Protein AF-A0A2N6FRQ2-F1 (afdb_monomer)

Secondary structure (DSSP, 8-state):
--HHHHHHHHHHHHHHHHHHHHHHHHHHHHHHHHHHHHHHHHH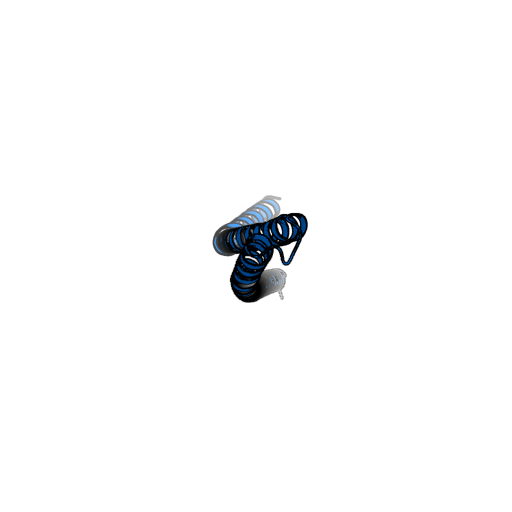HHHHHHHHHHHHHHHHHHHTTSS-HHHHHHHHHHHHHHHHHHHHHHHHHHHHHHHHHHIIIIIHHHHHHHHHHHHHHHTT-

pLDDT: mean 84.99, std 15.54, range [40.12, 98.81]

Radius of gyration: 27.26 Å; Cα contacts (8 Å, |Δi|>4): 47; chains: 1; bounding box: 63×16×82 Å

Mean predicted aligned error: 9.52 Å

Structure (mmCIF, N/CA/C/O backbone):
data_AF-A0A2N6FRQ2-F1
#
_entry.id   AF-A0A2N6FRQ2-F1
#
loop_
_atom_site.group_PDB
_atom_site.id
_atom_site.type_symbol
_atom_site.label_atom_id
_atom_site.label_alt_id
_atom_site.label_comp_id
_atom_site.label_asym_id
_atom_site.label_entity_id
_atom_site.label_seq_id
_atom_site.p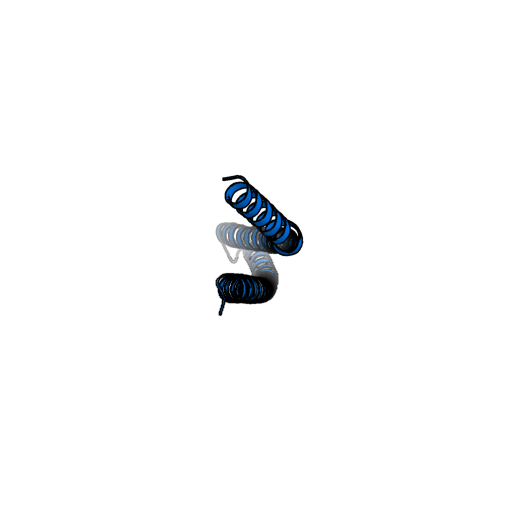dbx_PDB_ins_code
_atom_site.Cartn_x
_atom_site.Cartn_y
_atom_site.Cartn_z
_atom_site.occupancy
_atom_site.B_iso_or_equiv
_atom_site.auth_seq_id
_atom_site.auth_comp_id
_atom_site.auth_asym_id
_atom_site.auth_atom_id
_atom_site.pdbx_PDB_model_num
ATOM 1 N N . VAL A 1 1 ? 28.307 -6.991 -52.098 1.00 52.62 1 VAL A N 1
ATOM 2 C CA . VAL A 1 1 ? 27.007 -6.681 -51.472 1.00 52.62 1 VAL A CA 1
ATOM 3 C C . VAL A 1 1 ? 26.947 -7.376 -50.122 1.00 52.62 1 VAL A C 1
ATOM 5 O O . VAL A 1 1 ? 26.792 -8.585 -50.088 1.00 52.62 1 VAL A O 1
ATOM 8 N N . ASN A 1 2 ? 27.197 -6.742 -48.985 1.00 55.19 2 ASN A N 1
ATOM 9 C CA . ASN A 1 2 ? 28.284 -5.840 -48.596 1.00 55.19 2 ASN A CA 1
ATOM 10 C C . ASN A 1 2 ? 28.371 -5.992 -47.071 1.00 55.19 2 ASN A C 1
ATOM 12 O O . ASN A 1 2 ? 27.379 -5.776 -46.387 1.00 55.19 2 ASN A O 1
ATOM 16 N N . ARG A 1 3 ? 29.533 -6.348 -46.510 1.00 62.66 3 ARG A N 1
ATOM 17 C CA . ARG A 1 3 ? 29.717 -6.480 -45.046 1.00 62.66 3 ARG A CA 1
ATOM 18 C C . ARG A 1 3 ? 29.258 -5.226 -44.286 1.00 62.66 3 ARG A C 1
ATOM 20 O O . ARG A 1 3 ? 28.823 -5.321 -43.150 1.00 62.66 3 ARG A O 1
ATOM 27 N N . GLN A 1 4 ? 29.331 -4.066 -44.940 1.00 70.69 4 GLN A N 1
ATOM 28 C CA . GLN A 1 4 ? 28.844 -2.798 -44.407 1.00 70.69 4 GLN A CA 1
ATOM 29 C C . GLN A 1 4 ? 27.315 -2.674 -44.379 1.00 70.69 4 GLN A C 1
ATOM 31 O O . GLN A 1 4 ? 26.803 -2.096 -43.432 1.00 70.69 4 GLN A O 1
ATOM 36 N N . GLU A 1 5 ? 26.585 -3.244 -45.343 1.00 72.38 5 GLU A N 1
ATOM 37 C CA . GLU A 1 5 ? 25.112 -3.289 -45.303 1.00 72.38 5 GLU A CA 1
ATOM 38 C C . GLU A 1 5 ? 24.638 -4.154 -44.129 1.00 72.38 5 GLU A C 1
ATOM 40 O O . GLU A 1 5 ? 23.811 -3.711 -43.342 1.00 72.38 5 GLU A O 1
ATOM 45 N N . ALA A 1 6 ? 25.262 -5.321 -43.921 1.00 75.75 6 ALA A N 1
ATOM 46 C CA . ALA A 1 6 ? 24.943 -6.196 -42.790 1.00 75.75 6 ALA A CA 1
ATOM 47 C C . ALA A 1 6 ? 25.189 -5.532 -41.417 1.00 75.75 6 ALA A C 1
ATOM 49 O O . ALA A 1 6 ? 24.404 -5.720 -40.493 1.00 75.75 6 ALA A O 1
ATOM 50 N N . LEU A 1 7 ? 26.252 -4.729 -41.281 1.00 75.75 7 LEU A N 1
ATOM 51 C CA . LEU A 1 7 ? 26.547 -3.981 -40.048 1.00 75.75 7 LEU A CA 1
ATOM 52 C C . LEU A 1 7 ? 25.557 -2.833 -39.799 1.00 75.75 7 LEU A C 1
ATOM 54 O O . LEU A 1 7 ? 25.238 -2.527 -38.648 1.00 75.75 7 LEU A O 1
ATOM 58 N N . VAL A 1 8 ? 25.085 -2.184 -40.866 1.00 76.94 8 VAL A N 1
ATOM 59 C CA . VAL A 1 8 ? 24.062 -1.133 -40.778 1.00 76.94 8 VAL A CA 1
ATOM 60 C C . VAL A 1 8 ? 22.720 -1.734 -40.367 1.00 76.94 8 VAL A C 1
ATOM 62 O O . VAL A 1 8 ? 22.092 -1.202 -39.453 1.00 76.94 8 VAL A O 1
ATOM 65 N N . ASP A 1 9 ? 22.325 -2.860 -40.964 1.00 79.44 9 ASP A N 1
ATOM 66 C CA . ASP A 1 9 ? 21.099 -3.577 -40.597 1.00 79.44 9 ASP A CA 1
ATOM 67 C C . ASP A 1 9 ? 21.141 -4.052 -39.135 1.00 79.44 9 ASP A C 1
ATOM 69 O O . ASP A 1 9 ? 20.202 -3.808 -38.378 1.00 79.44 9 ASP A O 1
ATOM 73 N N . GLU A 1 10 ? 22.266 -4.616 -38.681 1.00 78.06 10 GLU A N 1
ATOM 74 C CA . GLU A 1 10 ? 22.454 -5.019 -37.280 1.00 78.06 10 GLU A CA 1
ATOM 75 C C . GLU A 1 10 ? 22.350 -3.825 -36.310 1.00 78.06 10 GLU A C 1
ATOM 77 O O . GLU A 1 10 ? 21.734 -3.915 -35.246 1.00 78.06 10 GLU A O 1
ATOM 82 N N . SER A 1 11 ? 22.948 -2.682 -36.660 1.00 80.12 11 SER A N 1
ATOM 83 C CA . SER A 1 11 ? 22.855 -1.449 -35.868 1.00 80.12 11 SER A CA 1
ATOM 84 C C . SER A 1 11 ? 21.417 -0.927 -35.785 1.00 80.12 11 SER A C 1
ATOM 86 O O . SER A 1 11 ? 20.943 -0.554 -34.709 1.00 80.12 11 SER A O 1
ATOM 88 N N . LEU A 1 12 ? 20.700 -0.953 -36.908 1.00 84.56 12 LEU A N 1
ATOM 89 C CA . LEU A 1 12 ? 19.313 -0.518 -36.996 1.00 84.56 12 LEU A CA 1
ATOM 90 C C . LEU A 1 12 ? 18.383 -1.411 -36.167 1.00 84.56 12 LEU A C 1
ATOM 92 O O . LEU A 1 12 ? 17.509 -0.900 -35.464 1.00 84.56 12 LEU A O 1
ATOM 96 N N . ASP A 1 13 ? 18.592 -2.724 -36.194 1.00 85.44 13 ASP A N 1
ATOM 97 C CA . ASP A 1 13 ? 17.811 -3.668 -35.397 1.00 85.44 13 ASP A CA 1
ATOM 98 C C . ASP A 1 13 ? 18.103 -3.538 -33.900 1.00 85.44 13 ASP A C 1
ATOM 100 O O . ASP A 1 13 ? 17.170 -3.532 -33.093 1.00 85.44 13 ASP A O 1
ATOM 104 N N . ARG A 1 14 ? 19.366 -3.313 -33.509 1.00 77.81 14 ARG A N 1
ATOM 105 C CA . ARG A 1 14 ? 19.715 -2.986 -32.115 1.00 77.81 14 ARG A CA 1
ATOM 106 C C . ARG A 1 14 ? 19.037 -1.707 -31.638 1.00 77.81 14 ARG A C 1
ATOM 108 O O . ARG A 1 14 ? 18.497 -1.683 -30.533 1.00 77.81 14 ARG A O 1
ATOM 115 N N . TYR A 1 15 ? 19.031 -0.663 -32.464 1.00 80.56 15 TYR A N 1
ATOM 116 C CA . TYR A 1 15 ? 18.349 0.588 -32.141 1.00 80.56 15 TYR A CA 1
ATOM 117 C C . TYR A 1 15 ? 16.839 0.379 -31.966 1.00 80.56 15 TYR A C 1
ATOM 119 O O . TYR A 1 15 ? 16.273 0.795 -30.955 1.00 80.56 15 TYR A O 1
ATOM 127 N N . ARG A 1 16 ? 16.187 -0.319 -32.907 1.00 85.31 16 ARG A N 1
ATOM 128 C CA . ARG A 1 16 ? 14.756 -0.659 -32.813 1.00 85.31 16 ARG A CA 1
ATOM 129 C C . ARG A 1 16 ? 14.448 -1.422 -31.529 1.00 85.31 16 ARG A C 1
ATOM 131 O O . ARG A 1 16 ? 13.502 -1.068 -30.829 1.00 85.31 16 ARG A O 1
ATOM 138 N N . GLN A 1 17 ? 15.258 -2.427 -31.204 1.00 81.38 17 GLN A N 1
ATOM 139 C CA . GLN A 1 17 ? 15.093 -3.214 -29.987 1.00 81.38 17 GLN A CA 1
ATOM 140 C C . GLN A 1 17 ? 15.245 -2.347 -28.732 1.00 81.38 17 GLN A C 1
ATOM 142 O O . GLN A 1 17 ? 14.413 -2.440 -27.836 1.00 81.38 17 GLN A O 1
ATOM 147 N N . ALA A 1 18 ? 16.255 -1.475 -28.673 1.00 79.56 18 ALA A N 1
ATOM 148 C CA . ALA A 1 18 ? 16.468 -0.574 -27.540 1.00 79.56 18 ALA A CA 1
ATOM 149 C C . ALA A 1 18 ? 15.282 0.381 -27.328 1.00 79.56 18 ALA A C 1
ATOM 151 O O . ALA A 1 18 ? 14.815 0.551 -26.203 1.00 79.56 18 ALA A O 1
ATOM 152 N N . VAL A 1 19 ? 14.746 0.950 -28.413 1.00 84.31 19 VAL A N 1
ATOM 153 C CA . VAL A 1 19 ? 13.560 1.817 -28.358 1.00 84.31 19 VAL A CA 1
ATOM 154 C C . VAL A 1 19 ? 12.338 1.042 -27.860 1.00 84.31 19 VAL A C 1
ATOM 156 O O . VAL A 1 19 ? 11.641 1.519 -26.966 1.00 84.31 19 VAL A O 1
ATOM 159 N N . LEU A 1 20 ? 12.080 -0.159 -28.389 1.00 88.06 20 LEU A N 1
ATOM 160 C CA . LEU A 1 20 ? 10.952 -0.992 -27.953 1.00 88.06 20 LEU A CA 1
ATOM 161 C C . LEU A 1 20 ? 11.056 -1.376 -26.472 1.00 88.06 20 LEU A C 1
ATOM 163 O O . LEU A 1 20 ? 10.063 -1.273 -25.749 1.00 88.06 20 LEU A O 1
ATOM 167 N N . THR A 1 21 ? 12.250 -1.756 -26.011 1.00 81.88 21 THR A N 1
ATOM 168 C CA . THR A 1 21 ? 12.512 -2.059 -24.599 1.00 81.88 21 THR A CA 1
ATOM 169 C C . THR A 1 21 ? 12.223 -0.846 -23.718 1.00 81.88 21 THR A C 1
ATOM 171 O O . THR A 1 21 ? 11.464 -0.963 -22.757 1.00 81.88 21 THR A O 1
ATOM 174 N N . ALA A 1 22 ? 12.721 0.337 -24.088 1.00 80.75 22 ALA A N 1
ATOM 175 C CA . ALA A 1 22 ? 12.469 1.566 -23.339 1.00 80.75 22 ALA A CA 1
ATOM 176 C C . ALA A 1 22 ? 10.965 1.896 -23.258 1.00 80.75 22 ALA A C 1
ATOM 178 O O . ALA A 1 22 ? 10.448 2.213 -22.186 1.00 80.75 22 ALA A O 1
ATOM 179 N N . PHE A 1 23 ? 10.219 1.756 -24.362 1.00 84.69 23 PHE A N 1
ATOM 180 C CA . PHE A 1 23 ? 8.760 1.930 -24.352 1.00 84.69 23 PHE A CA 1
ATOM 181 C C . PHE A 1 23 ? 8.059 0.930 -23.425 1.00 84.69 23 PHE A C 1
ATOM 183 O O . PHE A 1 23 ? 7.138 1.299 -22.690 1.00 84.69 23 PHE A O 1
ATOM 190 N N . GLN A 1 24 ? 8.483 -0.334 -23.443 1.00 86.06 24 GLN A N 1
ATOM 191 C CA . GLN A 1 24 ? 7.919 -1.368 -22.582 1.00 86.06 24 GLN A CA 1
ATOM 192 C C . GLN A 1 24 ? 8.191 -1.080 -21.099 1.00 86.06 24 GLN A C 1
ATOM 194 O O . GLN A 1 24 ? 7.291 -1.218 -20.269 1.00 86.06 24 GLN A O 1
ATOM 199 N N . GLU A 1 25 ? 9.397 -0.638 -20.751 1.00 82.31 25 GLU A N 1
ATOM 200 C CA . GLU A 1 25 ? 9.775 -0.276 -19.383 1.00 82.31 25 GLU A CA 1
ATOM 201 C C . GLU A 1 25 ? 8.959 0.901 -18.846 1.00 82.31 25 GLU A C 1
ATOM 203 O O . GLU A 1 25 ? 8.459 0.834 -17.717 1.00 82.31 25 GLU A O 1
ATOM 208 N N . VAL A 1 26 ? 8.746 1.934 -19.668 1.00 86.56 26 VAL A N 1
ATOM 209 C CA . VAL A 1 26 ? 7.896 3.081 -19.323 1.00 86.56 26 VAL A CA 1
ATOM 210 C C . VAL A 1 26 ? 6.454 2.647 -19.102 1.00 86.56 26 VAL A C 1
ATOM 212 O O . VAL A 1 26 ? 5.87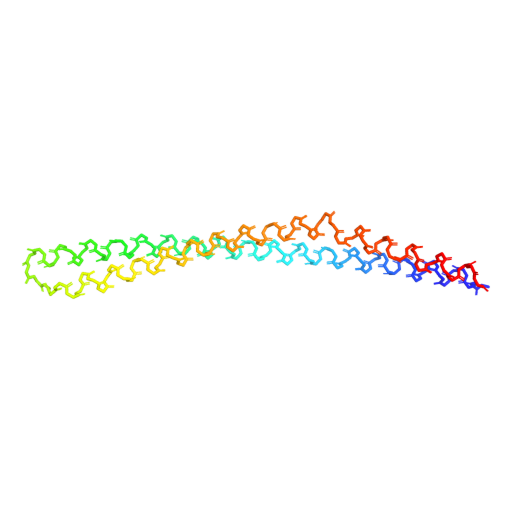5 2.968 -18.064 1.00 86.56 26 VAL A O 1
ATOM 215 N N . ASN A 1 27 ? 5.883 1.867 -20.022 1.00 88.75 27 ASN A N 1
ATOM 216 C CA . ASN A 1 27 ? 4.519 1.356 -19.882 1.00 88.75 27 ASN A CA 1
ATOM 217 C C . ASN A 1 27 ? 4.358 0.518 -18.608 1.00 88.75 27 ASN A C 1
ATOM 219 O O . ASN A 1 27 ? 3.412 0.716 -17.844 1.00 88.75 27 ASN A O 1
ATOM 223 N N . ASN A 1 28 ? 5.317 -0.366 -18.327 1.00 88.62 28 ASN A N 1
ATOM 224 C CA . ASN A 1 28 ? 5.327 -1.168 -17.108 1.00 88.62 28 ASN A CA 1
ATOM 225 C C . ASN A 1 28 ? 5.406 -0.293 -15.852 1.00 88.62 28 ASN A C 1
ATOM 227 O O . ASN A 1 28 ? 4.747 -0.570 -14.850 1.00 88.62 28 ASN A O 1
ATOM 231 N N . ALA A 1 29 ? 6.211 0.767 -15.878 1.00 87.88 29 ALA A N 1
ATOM 232 C CA . ALA A 1 29 ? 6.347 1.669 -14.747 1.00 87.88 29 ALA A CA 1
ATOM 233 C C . ALA A 1 29 ? 5.098 2.533 -14.520 1.00 87.88 29 ALA A C 1
ATOM 235 O O . ALA A 1 29 ? 4.701 2.708 -13.369 1.00 87.88 29 ALA A O 1
ATOM 236 N N . LEU A 1 30 ? 4.444 3.004 -15.585 1.00 90.25 30 LEU A N 1
ATOM 237 C CA . LEU A 1 30 ? 3.161 3.708 -15.506 1.00 90.25 30 LEU A CA 1
ATOM 238 C C . LEU A 1 30 ? 2.057 2.798 -14.956 1.00 90.25 30 LEU A C 1
ATOM 240 O O . LEU A 1 30 ? 1.336 3.196 -14.042 1.00 90.25 30 LEU A O 1
ATOM 244 N N . ALA A 1 31 ? 1.974 1.554 -15.434 1.00 92.62 31 ALA A N 1
ATOM 245 C CA . ALA A 1 31 ? 1.022 0.572 -14.920 1.00 92.62 31 ALA A CA 1
ATOM 246 C C . ALA A 1 31 ? 1.253 0.275 -13.427 1.00 92.62 31 ALA A C 1
ATOM 248 O O . ALA A 1 31 ? 0.306 0.243 -12.640 1.00 92.62 31 ALA A O 1
ATOM 249 N N . ARG A 1 32 ? 2.516 0.109 -13.004 1.00 91.62 32 ARG A N 1
ATOM 250 C CA . ARG A 1 32 ? 2.870 -0.051 -11.581 1.00 91.62 32 ARG A CA 1
ATOM 251 C C . ARG A 1 32 ? 2.472 1.166 -10.748 1.00 91.62 32 ARG A C 1
ATOM 253 O O . ARG A 1 32 ? 1.897 0.992 -9.681 1.00 91.62 32 ARG A O 1
ATOM 260 N N . ASN A 1 33 ? 2.732 2.374 -11.246 1.00 93.62 33 ASN A N 1
ATOM 261 C CA . ASN A 1 33 ? 2.380 3.623 -10.572 1.00 93.62 33 ASN A CA 1
ATOM 262 C C . ASN A 1 33 ? 0.871 3.725 -10.321 1.00 93.62 33 ASN A C 1
ATOM 264 O O . ASN A 1 33 ? 0.456 3.988 -9.198 1.00 93.62 33 ASN A O 1
ATOM 268 N N . HIS A 1 34 ? 0.067 3.427 -11.343 1.00 95.25 34 HIS A N 1
ATOM 269 C CA . HIS A 1 34 ? -1.387 3.433 -11.232 1.00 95.25 34 HIS A CA 1
ATOM 270 C C . HIS A 1 34 ? -1.890 2.423 -10.189 1.00 95.25 34 HIS A C 1
ATOM 272 O O . HIS A 1 34 ? -2.703 2.757 -9.329 1.00 95.25 34 HIS A O 1
ATOM 278 N N . ASN A 1 35 ? -1.359 1.197 -10.209 1.00 96.50 35 ASN A N 1
ATOM 279 C CA . ASN A 1 35 ? -1.716 0.177 -9.222 1.00 96.50 35 ASN A CA 1
ATOM 280 C C . ASN A 1 35 ? -1.304 0.570 -7.790 1.00 96.50 35 ASN A C 1
ATOM 282 O O . ASN A 1 35 ? -2.041 0.299 -6.841 1.00 96.50 35 ASN A O 1
ATOM 286 N N . ASP A 1 36 ? -0.152 1.223 -7.620 1.00 96.44 36 ASP A N 1
ATOM 287 C CA . ASP A 1 36 ? 0.292 1.743 -6.324 1.00 96.44 36 ASP A CA 1
ATOM 288 C C . ASP A 1 36 ? -0.635 2.853 -5.800 1.00 96.44 36 ASP A C 1
ATOM 290 O O . ASP A 1 36 ? -0.954 2.863 -4.609 1.00 96.44 36 ASP A O 1
ATOM 294 N N . GLU A 1 37 ? -1.107 3.756 -6.665 1.00 97.75 37 GLU A N 1
ATOM 295 C CA . GLU A 1 37 ? -2.084 4.793 -6.302 1.00 97.75 37 GLU A CA 1
ATOM 296 C C . GLU A 1 37 ? -3.425 4.188 -5.865 1.00 97.75 37 GLU A C 1
ATOM 298 O O . GLU A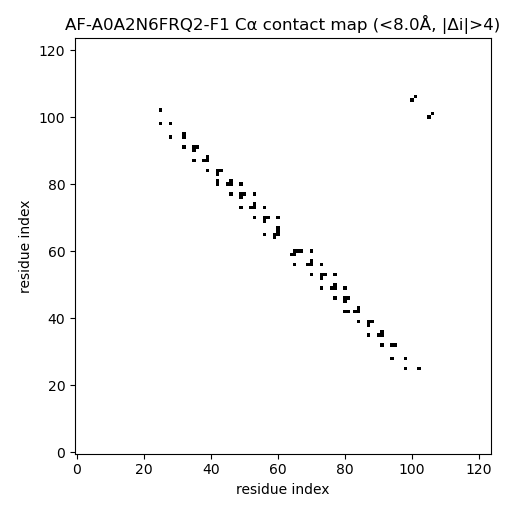 1 37 ? -3.952 4.559 -4.814 1.00 97.75 37 GLU A O 1
ATOM 303 N N . LEU A 1 38 ? -3.940 3.196 -6.602 1.00 98.25 38 LEU A N 1
ATOM 304 C CA . LEU A 1 38 ? -5.148 2.462 -6.207 1.00 98.25 38 LEU A CA 1
ATOM 305 C C . LEU A 1 38 ? -4.970 1.776 -4.847 1.00 98.25 38 LEU A C 1
ATOM 307 O O . LEU A 1 38 ? -5.844 1.851 -3.981 1.00 98.25 38 LEU A O 1
ATOM 311 N N . ARG A 1 39 ? -3.812 1.145 -4.618 1.00 98.12 39 ARG A N 1
ATOM 312 C CA . ARG A 1 39 ? -3.493 0.514 -3.331 1.00 98.12 39 ARG A CA 1
ATOM 313 C C . ARG A 1 39 ? -3.488 1.524 -2.185 1.00 98.12 39 ARG A C 1
ATOM 315 O O . ARG A 1 39 ? -3.986 1.209 -1.105 1.00 98.12 39 ARG A O 1
ATOM 322 N N . ILE A 1 40 ? -2.942 2.719 -2.403 1.00 98.75 40 ILE A N 1
ATOM 323 C CA . ILE A 1 40 ? -2.950 3.804 -1.413 1.00 98.75 40 ILE A CA 1
ATOM 324 C C . ILE A 1 40 ? -4.386 4.232 -1.102 1.00 98.75 40 ILE A C 1
ATOM 326 O O . ILE A 1 40 ? -4.739 4.282 0.073 1.00 98.75 40 ILE A O 1
ATOM 330 N N . ALA A 1 41 ? -5.231 4.436 -2.114 1.00 98.69 41 ALA A N 1
ATOM 331 C CA . ALA A 1 41 ? -6.631 4.813 -1.910 1.00 98.69 41 ALA A CA 1
ATOM 332 C C . ALA A 1 41 ? -7.405 3.769 -1.077 1.00 98.69 41 ALA A C 1
ATOM 334 O O . ALA A 1 41 ? -8.163 4.114 -0.168 1.00 98.69 41 ALA A O 1
ATOM 335 N N . HIS A 1 42 ? -7.174 2.475 -1.320 1.00 98.69 42 HIS A N 1
ATOM 336 C CA . HIS A 1 42 ? -7.760 1.410 -0.499 1.00 98.69 42 HIS A CA 1
ATOM 337 C C . HIS A 1 42 ? -7.260 1.429 0.952 1.00 98.69 42 HIS A C 1
ATOM 339 O O . HIS A 1 42 ? -8.039 1.188 1.876 1.00 98.69 42 HIS A O 1
ATOM 345 N N . LEU A 1 43 ? -5.976 1.725 1.170 1.00 98.75 43 LEU A N 1
ATOM 346 C CA . LEU A 1 43 ? -5.401 1.836 2.512 1.00 98.75 43 LEU A CA 1
ATOM 347 C C . LEU A 1 43 ? -5.919 3.068 3.267 1.00 98.75 43 LEU A C 1
ATOM 349 O O . LEU A 1 43 ? -6.137 2.976 4.470 1.00 98.75 43 LEU A O 1
ATOM 353 N N . GLU A 1 44 ? -6.187 4.180 2.585 1.00 98.81 44 GLU A N 1
ATOM 354 C CA . GLU A 1 44 ? -6.823 5.373 3.172 1.00 98.81 44 GLU A CA 1
ATOM 355 C C . GLU A 1 44 ? -8.274 5.095 3.599 1.00 98.81 44 GLU A C 1
ATOM 357 O O . GLU A 1 44 ? -8.704 5.465 4.698 1.00 98.81 44 GLU A O 1
ATOM 362 N N . ALA A 1 45 ? -9.027 4.356 2.779 1.00 98.75 45 ALA A N 1
ATOM 363 C CA . ALA A 1 45 ? -10.358 3.886 3.157 1.00 98.75 45 ALA A CA 1
ATOM 364 C C . ALA A 1 45 ? -10.303 2.933 4.370 1.00 98.75 45 ALA A C 1
ATOM 366 O O . ALA A 1 45 ? -11.113 3.042 5.297 1.00 98.75 45 ALA A O 1
ATOM 367 N N . ALA A 1 46 ? -9.322 2.025 4.404 1.00 98.69 46 ALA A N 1
ATOM 368 C CA . ALA A 1 46 ? -9.103 1.128 5.536 1.00 98.69 46 ALA A CA 1
ATOM 369 C C . ALA A 1 46 ? -8.681 1.882 6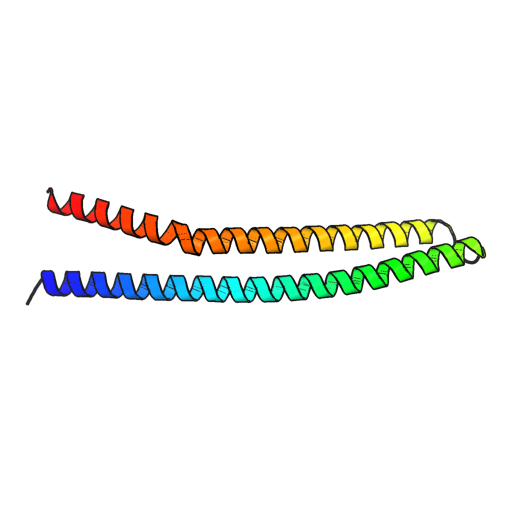.811 1.00 98.69 46 ALA A C 1
ATOM 371 O O . ALA A 1 46 ? -9.108 1.520 7.912 1.00 98.69 46 ALA A O 1
ATOM 372 N N . GLU A 1 47 ? -7.879 2.945 6.694 1.00 98.81 47 GLU A N 1
ATOM 373 C CA . GLU A 1 47 ? -7.499 3.800 7.823 1.00 98.81 47 GLU A CA 1
ATOM 374 C C . GLU A 1 47 ? -8.746 4.452 8.426 1.0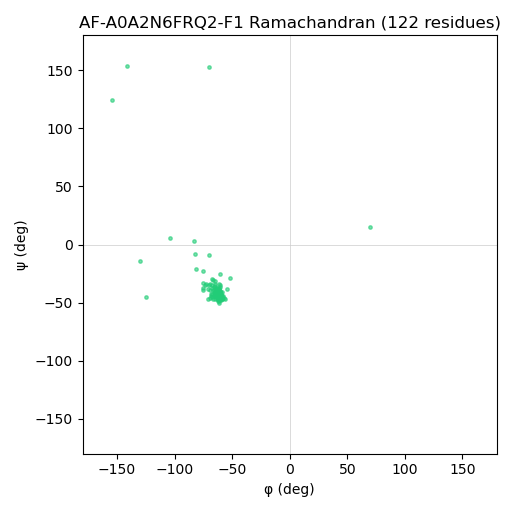0 98.81 47 GLU A C 1
ATOM 376 O O . GLU A 1 47 ? -8.969 4.370 9.634 1.00 98.81 47 GLU A O 1
ATOM 381 N N . THR A 1 48 ? -9.611 5.008 7.578 1.00 98.75 48 THR A N 1
ATOM 382 C CA . THR A 1 48 ? -10.868 5.636 8.002 1.00 98.75 48 THR A CA 1
ATOM 383 C C . THR A 1 48 ? -11.778 4.641 8.737 1.00 98.75 48 THR A C 1
ATOM 385 O O . THR A 1 48 ? -12.302 4.938 9.814 1.00 98.75 48 THR A O 1
ATOM 388 N N . SER A 1 49 ? -11.932 3.427 8.198 1.00 98.69 49 SER A N 1
ATOM 389 C CA . SER A 1 49 ? -12.739 2.361 8.813 1.00 98.69 49 SER A CA 1
ATOM 390 C C . SER A 1 49 ? -12.158 1.868 10.147 1.00 98.69 49 SER A C 1
ATOM 392 O O . SER A 1 49 ? -12.876 1.713 11.142 1.00 98.69 49 SER A O 1
ATOM 394 N N . SER A 1 50 ? -10.840 1.660 10.206 1.00 98.69 50 SER A N 1
ATOM 395 C CA . SER A 1 50 ? -10.163 1.216 11.430 1.00 98.69 50 SER A CA 1
ATOM 396 C C . SER A 1 50 ? -10.187 2.290 12.524 1.00 98.69 50 SER A C 1
ATOM 398 O O . SER A 1 50 ? -10.399 1.954 13.689 1.00 98.69 50 SER A O 1
ATOM 400 N N . ALA A 1 51 ? -10.100 3.575 12.164 1.00 98.75 51 ALA A N 1
ATOM 401 C CA . ALA A 1 51 ? -10.281 4.688 13.097 1.00 98.75 51 ALA A CA 1
ATOM 402 C C . ALA A 1 51 ? -11.700 4.713 13.690 1.00 98.75 51 ALA A C 1
ATOM 404 O O . ALA A 1 51 ? -11.875 4.880 14.900 1.00 98.75 51 ALA A O 1
ATOM 405 N N . ALA A 1 52 ? -12.729 4.509 12.858 1.00 98.62 52 ALA A N 1
ATOM 406 C CA . ALA A 1 52 ? -14.112 4.418 13.325 1.00 98.62 52 ALA A CA 1
ATOM 407 C C . ALA A 1 52 ? -14.324 3.215 14.261 1.00 98.62 52 ALA A C 1
ATOM 409 O O . ALA A 1 52 ? -14.998 3.340 15.285 1.00 98.62 52 ALA A O 1
ATOM 410 N N . SER A 1 53 ? -13.699 2.077 13.950 1.00 98.06 53 SER A N 1
ATOM 411 C CA . SER A 1 53 ? -13.740 0.869 14.782 1.00 98.06 53 SER A CA 1
ATOM 412 C C . SER A 1 53 ? -13.075 1.085 16.144 1.00 98.06 53 SER A C 1
ATOM 414 O O . SER A 1 53 ? -13.632 0.695 17.169 1.00 98.06 53 SER A O 1
ATOM 416 N N . LEU A 1 54 ? -11.924 1.766 16.177 1.00 98.62 54 LEU A N 1
ATOM 417 C CA . LEU A 1 54 ? -11.254 2.150 17.420 1.00 98.62 54 LEU A CA 1
ATOM 418 C C . LEU A 1 54 ? -12.129 3.076 18.271 1.00 98.62 54 LEU A C 1
ATOM 420 O O . LEU A 1 54 ? -12.283 2.842 19.470 1.00 98.62 54 LEU A O 1
ATOM 424 N N . ARG A 1 55 ? -12.756 4.088 17.657 1.00 98.38 55 ARG A N 1
ATOM 425 C CA . ARG A 1 55 ? -13.682 4.990 18.357 1.00 98.38 55 ARG A CA 1
ATOM 426 C C . ARG A 1 55 ? -14.848 4.224 18.986 1.00 98.38 55 ARG A C 1
ATOM 428 O O . ARG A 1 55 ? -15.121 4.408 20.168 1.00 98.38 55 ARG A O 1
ATOM 435 N N . LEU A 1 56 ? -15.474 3.315 18.237 1.00 98.06 56 LEU A N 1
ATOM 436 C CA . LEU A 1 56 ? -16.566 2.483 18.748 1.00 98.06 56 LEU A CA 1
ATOM 437 C C . LEU A 1 56 ? -16.112 1.573 19.903 1.00 98.06 56 LEU A C 1
ATOM 439 O O . LEU A 1 56 ? -16.833 1.419 20.889 1.00 98.06 56 LEU A O 1
ATOM 443 N N . ALA A 1 57 ? -14.919 0.980 19.809 1.00 97.88 57 ALA A N 1
ATOM 444 C CA . ALA A 1 57 ? -14.363 0.157 20.881 1.00 97.88 57 ALA A CA 1
ATOM 445 C C . ALA A 1 57 ? -14.146 0.975 22.166 1.00 97.88 57 ALA A C 1
ATOM 447 O O . ALA A 1 57 ? -14.505 0.521 23.253 1.00 97.88 57 ALA A O 1
ATOM 448 N N . MET A 1 58 ? -13.626 2.202 22.040 1.00 97.75 58 MET A N 1
ATOM 449 C CA . MET A 1 58 ? -13.463 3.127 23.165 1.00 97.75 58 MET A CA 1
ATOM 450 C C . MET A 1 58 ? -14.803 3.514 23.798 1.00 97.75 58 MET A C 1
ATOM 452 O O . MET A 1 58 ? -14.909 3.542 25.023 1.00 97.75 58 MET A O 1
ATOM 456 N N . GLU A 1 59 ? -15.827 3.800 22.991 1.00 97.94 59 GLU A N 1
ATOM 457 C CA . GLU A 1 59 ? -17.174 4.112 23.484 1.00 97.94 59 GLU A CA 1
ATOM 458 C C . GLU A 1 59 ? -17.766 2.936 24.267 1.00 97.94 59 GLU A C 1
ATOM 460 O O . GLU A 1 59 ? -18.177 3.104 25.413 1.00 97.94 59 GLU A O 1
ATOM 465 N N . ARG A 1 60 ? -17.736 1.721 23.706 1.00 96.69 60 ARG A N 1
ATOM 466 C CA . ARG A 1 60 ? -18.249 0.519 24.384 1.00 96.69 60 ARG A CA 1
ATOM 467 C C . ARG A 1 60 ? -17.520 0.228 25.693 1.00 96.69 60 ARG A C 1
ATOM 469 O O . ARG A 1 60 ? -18.173 -0.123 26.671 1.00 96.69 60 ARG A O 1
ATOM 476 N N . TYR A 1 61 ? -16.200 0.409 25.729 1.00 97.06 61 TYR A N 1
ATOM 477 C CA . TYR A 1 61 ? -15.424 0.287 26.964 1.00 97.06 61 TYR A CA 1
ATOM 478 C C . TYR A 1 61 ? -15.861 1.314 28.019 1.00 97.06 61 TYR A C 1
ATOM 480 O O . TYR A 1 61 ? -16.095 0.951 29.168 1.00 97.06 61 TYR A O 1
ATOM 488 N N . ARG A 1 62 ? -16.048 2.585 27.632 1.00 95.56 62 ARG A N 1
ATOM 489 C CA . ARG A 1 62 ? -16.510 3.649 28.545 1.00 95.56 62 ARG A CA 1
ATOM 490 C C . ARG A 1 62 ? -17.891 3.371 29.137 1.00 95.56 62 ARG A C 1
ATOM 492 O O . ARG A 1 62 ? -18.129 3.722 30.286 1.00 95.56 62 ARG A O 1
ATOM 499 N N . TYR A 1 63 ? -18.774 2.732 28.374 1.00 96.44 63 TYR A N 1
ATOM 500 C CA . TYR A 1 63 ? -20.089 2.295 28.849 1.00 96.44 63 TYR A CA 1
ATOM 501 C C . TYR A 1 63 ? -20.064 0.952 29.599 1.00 96.44 63 TYR A C 1
ATOM 503 O O . TYR A 1 63 ? -21.120 0.459 29.985 1.00 96.44 63 TYR A O 1
ATOM 511 N N . GLY A 1 64 ? -18.890 0.342 29.801 1.00 93.56 64 GLY A N 1
ATOM 512 C CA . GLY A 1 64 ? -18.749 -0.949 30.481 1.00 93.56 64 GLY A CA 1
ATOM 513 C C . GLY A 1 64 ? -19.293 -2.141 29.687 1.00 93.56 64 GLY A C 1
ATOM 514 O O . GLY A 1 64 ? -19.498 -3.209 30.253 1.00 93.56 64 GLY A O 1
ATOM 515 N N . LEU A 1 65 ? -19.539 -1.973 28.384 1.00 91.25 65 LEU A N 1
ATOM 516 C CA . LEU A 1 65 ? -20.106 -3.007 27.513 1.00 91.25 65 LEU A CA 1
ATOM 517 C C . LEU A 1 65 ? -19.055 -4.005 27.014 1.00 91.25 65 LEU A C 1
ATOM 519 O O . LEU A 1 65 ? -19.410 -5.099 26.593 1.00 91.25 65 LEU A O 1
ATOM 523 N N . ASN A 1 66 ? -17.777 -3.617 27.028 1.00 90.38 66 ASN A N 1
ATOM 524 C CA . ASN A 1 66 ? -16.656 -4.408 26.532 1.00 90.38 66 ASN A CA 1
ATOM 525 C C . ASN A 1 66 ? -15.430 -4.257 27.438 1.00 90.38 66 ASN A C 1
ATOM 527 O O . ASN A 1 66 ? -15.216 -3.208 28.044 1.00 90.38 66 ASN A O 1
ATOM 531 N N . GLU A 1 67 ? -14.573 -5.276 27.439 1.00 93.00 67 GLU A N 1
ATOM 532 C CA . GLU A 1 67 ? -13.264 -5.232 28.092 1.00 93.00 67 GLU A CA 1
ATOM 533 C C . GLU A 1 67 ? -12.280 -4.299 27.371 1.00 93.00 67 GLU A C 1
ATOM 535 O O . GLU A 1 67 ? -12.319 -4.139 26.146 1.00 93.00 67 GLU A O 1
ATOM 540 N N . TYR A 1 68 ? -11.323 -3.745 28.125 1.00 94.50 68 TYR A N 1
ATOM 541 C CA . TYR A 1 68 ? -10.282 -2.863 27.582 1.00 94.50 68 TYR A CA 1
ATOM 542 C C . TYR A 1 68 ? -9.398 -3.543 26.526 1.00 94.50 68 TYR A C 1
ATOM 544 O O . TYR A 1 68 ? -8.871 -2.876 25.636 1.00 94.50 68 TYR A O 1
ATOM 552 N N . LEU A 1 69 ? -9.276 -4.876 26.570 1.00 96.00 69 LEU A N 1
ATOM 553 C CA . LEU A 1 69 ? -8.542 -5.644 25.564 1.00 96.00 69 LEU A CA 1
ATOM 554 C C . LEU A 1 69 ? -9.043 -5.346 24.143 1.00 96.00 69 LEU A C 1
ATOM 556 O O . LEU A 1 69 ? -8.229 -5.181 23.239 1.00 96.00 69 LEU A O 1
ATOM 560 N N . GLN A 1 70 ? -10.356 -5.173 23.951 1.00 95.62 70 GLN A N 1
ATOM 561 C CA . GLN A 1 70 ? -10.916 -4.850 22.635 1.00 95.62 70 GLN A CA 1
ATOM 562 C C . GLN A 1 70 ? -10.462 -3.475 22.117 1.00 95.62 70 GLN A C 1
ATOM 564 O O . GLN A 1 70 ? -10.298 -3.302 20.909 1.00 95.62 70 GLN A O 1
ATOM 569 N N . VAL A 1 71 ? -10.213 -2.508 23.009 1.00 97.81 71 VAL A N 1
ATOM 570 C CA . VAL A 1 71 ? -9.667 -1.190 22.640 1.00 97.81 71 VAL A CA 1
ATOM 571 C C . VAL A 1 71 ? -8.244 -1.342 22.117 1.00 97.81 71 VAL A C 1
ATOM 573 O O . VAL A 1 71 ? -7.924 -0.815 21.054 1.00 97.81 71 VAL A O 1
ATOM 576 N N . ILE A 1 72 ? -7.405 -2.104 22.823 1.00 98.12 72 ILE A N 1
ATOM 577 C CA . ILE A 1 72 ? -6.019 -2.347 22.410 1.00 98.12 72 ILE A CA 1
ATOM 578 C C . ILE A 1 72 ? -5.968 -3.126 21.097 1.00 98.12 72 ILE A C 1
ATOM 580 O O . ILE A 1 72 ? -5.211 -2.751 20.206 1.00 98.12 72 ILE A O 1
ATOM 584 N N . THR A 1 73 ? -6.805 -4.151 20.922 1.00 98.06 73 THR A N 1
ATOM 585 C CA . THR A 1 73 ? -6.892 -4.886 19.652 1.00 98.06 73 THR A CA 1
ATOM 586 C C . THR A 1 73 ? -7.267 -3.958 18.494 1.00 98.06 73 THR A C 1
ATOM 588 O O . THR A 1 73 ? -6.608 -3.984 17.454 1.00 98.06 73 THR A O 1
ATOM 591 N N . ALA A 1 74 ? -8.269 -3.090 18.675 1.00 98.06 74 ALA A N 1
ATOM 592 C CA . ALA A 1 74 ? -8.656 -2.115 17.657 1.00 98.06 74 ALA A CA 1
ATOM 593 C C . ALA A 1 74 ? -7.550 -1.079 17.388 1.00 98.06 74 ALA A C 1
ATOM 595 O O . ALA A 1 74 ? -7.343 -0.679 16.242 1.00 98.06 74 ALA A O 1
ATOM 596 N N . GLN A 1 75 ? -6.808 -0.671 18.421 1.00 98.44 75 GLN A N 1
ATOM 597 C CA . GLN A 1 75 ? -5.717 0.289 18.291 1.00 98.44 75 GLN A CA 1
ATOM 598 C C . GLN A 1 75 ? -4.523 -0.299 17.538 1.00 98.44 75 GLN A C 1
ATOM 600 O O . GLN A 1 75 ? -4.020 0.337 16.615 1.00 98.44 75 GLN A O 1
ATOM 605 N N . VAL A 1 76 ? -4.103 -1.520 17.882 1.00 98.62 76 VAL A N 1
ATOM 606 C CA . VAL A 1 76 ? -3.035 -2.243 17.175 1.00 98.62 76 VAL A CA 1
ATOM 607 C C . VAL A 1 76 ? -3.400 -2.413 15.703 1.00 98.62 76 VAL A C 1
ATOM 609 O O . VAL A 1 76 ? -2.578 -2.136 14.831 1.00 98.62 76 VAL A O 1
ATOM 612 N N . PHE A 1 77 ? -4.647 -2.794 15.415 1.00 98.44 77 PHE A N 1
ATOM 613 C CA . PHE A 1 77 ? -5.121 -2.915 14.041 1.00 98.44 77 PHE A CA 1
ATOM 614 C C . PHE A 1 77 ? -5.076 -1.576 13.290 1.00 98.44 77 PHE A C 1
ATOM 616 O O . PHE A 1 77 ? -4.543 -1.516 12.184 1.00 98.44 77 PHE A O 1
ATOM 623 N N . HIS A 1 78 ? -5.567 -0.489 13.892 1.00 98.75 78 HIS A N 1
ATOM 624 C CA . HIS A 1 78 ? -5.530 0.839 13.276 1.00 98.75 78 HIS A CA 1
ATOM 625 C C . HIS A 1 78 ? -4.095 1.302 12.973 1.00 98.75 78 HIS A C 1
ATOM 627 O O . HIS A 1 78 ? -3.806 1.725 11.854 1.00 98.75 78 HIS A O 1
ATOM 633 N N . VAL A 1 79 ? -3.170 1.134 13.923 1.00 98.75 79 VAL A N 1
ATOM 634 C CA . VAL A 1 79 ? -1.750 1.472 13.729 1.00 98.75 79 VAL A CA 1
ATOM 635 C C . VAL A 1 79 ? -1.118 0.624 12.623 1.00 98.75 79 VAL A C 1
ATOM 637 O O . VAL A 1 79 ? -0.354 1.149 11.813 1.00 98.75 79 VAL A O 1
ATOM 640 N N . GLN A 1 80 ? -1.458 -0.664 12.524 1.00 98.75 80 GLN A N 1
ATOM 641 C CA . GLN A 1 80 ? -0.968 -1.518 11.440 1.00 98.75 80 GLN A CA 1
ATOM 642 C C . GLN A 1 80 ? -1.406 -1.000 10.061 1.00 98.75 80 GLN A C 1
ATOM 644 O O . GLN A 1 80 ? -0.611 -1.000 9.119 1.00 98.75 80 GLN A O 1
ATOM 649 N N . ILE A 1 81 ? -2.648 -0.520 9.931 1.00 98.75 81 ILE A N 1
ATOM 650 C CA . ILE A 1 81 ? -3.132 0.084 8.683 1.00 98.75 81 ILE A CA 1
ATOM 651 C C . ILE A 1 81 ? -2.364 1.371 8.358 1.00 98.75 81 ILE A C 1
ATOM 653 O O . ILE A 1 81 ? -1.937 1.546 7.215 1.00 98.75 81 ILE A O 1
ATOM 657 N N . GLN A 1 82 ? -2.099 2.225 9.350 1.00 98.75 82 GLN A N 1
ATOM 658 C CA . GLN A 1 82 ? -1.297 3.439 9.159 1.00 98.75 82 GLN A CA 1
ATOM 659 C C . GLN A 1 82 ? 0.134 3.131 8.700 1.00 98.75 82 GLN A C 1
ATOM 661 O O . GLN A 1 82 ? 0.650 3.774 7.784 1.00 98.75 82 GLN A O 1
ATOM 666 N N . GLN A 1 83 ? 0.769 2.109 9.282 1.00 98.81 83 GLN A N 1
ATOM 667 C CA . GLN A 1 83 ? 2.095 1.652 8.858 1.00 98.81 83 GLN A CA 1
ATOM 668 C C . GLN A 1 83 ? 2.083 1.140 7.414 1.00 98.81 83 GLN A C 1
ATOM 670 O O . GLN A 1 83 ? 2.975 1.475 6.631 1.00 98.81 83 GLN A O 1
ATOM 675 N N . ASN A 1 84 ? 1.052 0.380 7.034 1.00 98.62 84 ASN A N 1
ATOM 676 C CA . ASN A 1 84 ? 0.892 -0.116 5.669 1.00 98.62 84 ASN A CA 1
ATOM 677 C C . ASN A 1 84 ? 0.703 1.034 4.668 1.00 98.62 84 ASN A C 1
ATOM 679 O O . ASN A 1 84 ? 1.323 1.020 3.603 1.00 98.62 84 ASN A O 1
ATOM 683 N N . LEU A 1 85 ? -0.103 2.044 5.014 1.00 98.75 85 LEU A N 1
ATOM 684 C CA . LEU A 1 85 ? -0.308 3.247 4.203 1.00 98.75 85 LEU A CA 1
ATOM 685 C C . LEU A 1 85 ? 0.997 4.033 4.017 1.00 98.75 85 LEU A C 1
ATOM 687 O O . LEU A 1 85 ? 1.353 4.395 2.893 1.00 98.75 85 LEU A O 1
ATOM 691 N N . LEU A 1 86 ? 1.754 4.244 5.096 1.00 98.62 86 LEU A N 1
ATOM 692 C CA . LEU A 1 86 ? 3.052 4.916 5.039 1.00 98.62 86 LEU A CA 1
ATOM 693 C C . LEU A 1 86 ? 4.047 4.151 4.155 1.00 98.62 86 LEU A C 1
ATOM 695 O O . LEU A 1 86 ? 4.704 4.744 3.295 1.00 98.62 86 LEU A O 1
ATOM 699 N N . ALA A 1 87 ? 4.134 2.831 4.327 1.00 98.44 87 ALA A N 1
ATOM 700 C CA . ALA A 1 87 ? 4.986 1.979 3.508 1.00 98.44 87 ALA A CA 1
ATOM 701 C C . ALA A 1 87 ? 4.581 2.024 2.026 1.00 98.44 87 ALA A C 1
ATOM 703 O O . ALA A 1 87 ? 5.454 2.063 1.157 1.00 98.44 87 ALA A O 1
ATOM 704 N N . ALA A 1 88 ? 3.278 2.070 1.729 1.00 98.19 88 ALA A N 1
ATOM 705 C CA . ALA A 1 88 ? 2.771 2.177 0.367 1.00 98.19 88 ALA A CA 1
ATOM 706 C C . ALA A 1 88 ? 3.147 3.505 -0.300 1.00 98.19 88 ALA A C 1
ATOM 708 O O . ALA A 1 88 ? 3.687 3.499 -1.406 1.00 98.19 88 ALA A O 1
ATOM 709 N N . ARG A 1 89 ? 2.966 4.630 0.400 1.00 98.31 89 ARG A N 1
ATOM 710 C CA . ARG A 1 89 ? 3.384 5.956 -0.084 1.00 98.31 89 ARG A CA 1
ATOM 711 C C . ARG A 1 89 ? 4.892 6.025 -0.327 1.00 98.31 89 ARG A C 1
ATOM 713 O O . ARG A 1 89 ? 5.328 6.532 -1.359 1.00 98.31 89 ARG A O 1
ATOM 720 N N . ARG A 1 90 ? 5.698 5.459 0.579 1.00 97.94 90 ARG A N 1
ATOM 721 C CA . ARG A 1 90 ? 7.156 5.364 0.402 1.00 97.94 90 ARG A CA 1
ATOM 722 C C . ARG A 1 90 ? 7.522 4.549 -0.840 1.00 97.94 90 ARG A C 1
ATOM 724 O O . ARG A 1 90 ? 8.404 4.958 -1.592 1.00 97.94 90 ARG A O 1
ATOM 731 N N . GLN A 1 91 ? 6.853 3.418 -1.060 1.00 95.50 91 GLN A N 1
ATOM 732 C CA . GLN A 1 91 ? 7.106 2.571 -2.224 1.00 95.50 91 GLN A CA 1
ATOM 733 C C . GLN A 1 91 ? 6.782 3.298 -3.533 1.00 95.50 91 GLN A C 1
ATOM 735 O O . GLN A 1 91 ? 7.599 3.264 -4.448 1.00 95.50 91 GLN A O 1
ATOM 740 N N . LEU A 1 92 ? 5.652 4.012 -3.599 1.00 95.81 92 LEU A N 1
ATOM 741 C CA . LEU A 1 92 ? 5.281 4.816 -4.767 1.00 95.81 92 LEU A CA 1
ATOM 742 C C . LEU A 1 92 ? 6.366 5.850 -5.108 1.00 95.81 92 LEU A C 1
ATOM 744 O O . LEU A 1 92 ? 6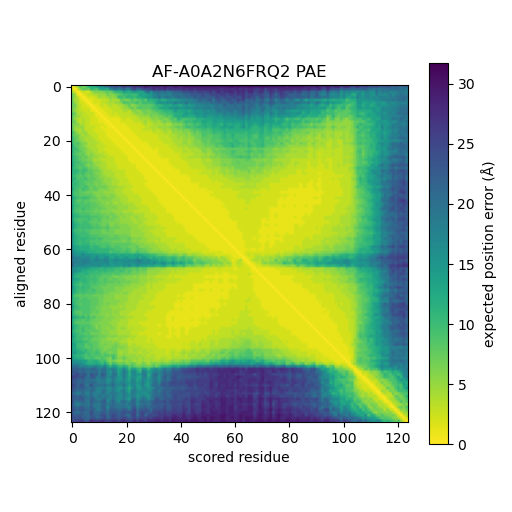.761 5.979 -6.267 1.00 95.81 92 LEU A O 1
ATOM 748 N N . LEU A 1 93 ? 6.885 6.564 -4.104 1.00 94.25 93 LEU A N 1
ATOM 749 C CA . LEU A 1 93 ? 7.965 7.537 -4.299 1.00 94.25 93 LEU A CA 1
ATOM 750 C C . LEU A 1 93 ? 9.254 6.870 -4.789 1.00 94.25 93 LEU A C 1
ATOM 752 O O . LEU A 1 93 ? 9.866 7.353 -5.740 1.00 94.25 93 LEU A O 1
ATOM 756 N N . SER A 1 94 ? 9.637 5.738 -4.194 1.00 91.06 94 SER A N 1
ATOM 757 C CA . SER A 1 94 ? 10.799 4.964 -4.642 1.00 91.06 94 SER A CA 1
ATOM 758 C C . SER A 1 94 ? 10.652 4.517 -6.097 1.00 91.06 94 SER A C 1
ATOM 760 O O . SER A 1 94 ? 11.570 4.705 -6.890 1.00 91.06 94 SER A O 1
ATOM 762 N N . ASN A 1 95 ? 9.485 3.986 -6.470 1.00 86.88 95 ASN A N 1
ATOM 763 C CA . ASN A 1 95 ? 9.191 3.536 -7.830 1.00 86.88 95 ASN A CA 1
ATOM 764 C C . ASN A 1 95 ? 9.269 4.693 -8.841 1.00 86.88 95 ASN A C 1
ATOM 766 O O . ASN A 1 95 ? 9.813 4.523 -9.932 1.00 86.88 95 ASN A O 1
ATOM 770 N N . ARG A 1 96 ? 8.784 5.888 -8.474 1.00 88.56 96 ARG A N 1
ATOM 771 C CA . ARG A 1 96 ? 8.888 7.103 -9.303 1.00 88.56 96 ARG A CA 1
ATOM 772 C C . ARG A 1 96 ? 10.335 7.561 -9.492 1.00 88.56 96 ARG A C 1
ATOM 774 O O . ARG A 1 96 ? 10.708 7.906 -10.608 1.00 88.56 96 ARG A O 1
ATOM 781 N N . ILE A 1 97 ? 11.154 7.530 -8.438 1.00 87.19 97 ILE A N 1
ATOM 782 C CA . ILE A 1 97 ? 12.583 7.878 -8.519 1.00 87.19 97 ILE A CA 1
ATOM 783 C C . ILE A 1 97 ? 13.332 6.881 -9.410 1.00 87.19 97 ILE A C 1
ATOM 785 O O . ILE A 1 97 ? 14.127 7.294 -10.252 1.00 87.19 97 ILE A O 1
ATOM 789 N N . SER A 1 98 ? 13.064 5.581 -9.262 1.00 82.75 98 SER A N 1
ATOM 790 C CA . SER A 1 98 ? 13.657 4.546 -10.114 1.00 82.75 98 SER A CA 1
ATOM 791 C C . SER A 1 98 ? 13.284 4.734 -11.582 1.00 82.75 98 SER A C 1
ATOM 793 O O . SER A 1 98 ? 14.161 4.667 -12.435 1.00 82.75 98 SER A O 1
ATOM 795 N N . LEU A 1 99 ? 12.017 5.044 -11.879 1.00 82.12 99 LEU A N 1
ATOM 796 C CA . LEU A 1 99 ? 11.583 5.353 -13.242 1.00 82.12 99 LEU A CA 1
ATOM 797 C C . LEU A 1 99 ? 12.299 6.590 -13.800 1.00 82.12 99 LEU A C 1
ATOM 799 O O . LEU A 1 99 ? 12.787 6.552 -14.923 1.00 82.12 99 LEU A O 1
ATOM 803 N N . ALA A 1 100 ? 12.396 7.669 -13.019 1.00 80.44 100 ALA A N 1
ATOM 804 C CA . ALA A 1 100 ? 13.103 8.878 -13.439 1.00 80.44 100 ALA A CA 1
ATOM 805 C C . ALA A 1 100 ? 14.592 8.613 -13.727 1.00 80.44 100 ALA A C 1
ATOM 807 O O . ALA A 1 100 ? 15.153 9.207 -14.643 1.00 80.44 100 ALA A O 1
ATOM 808 N N . ARG A 1 101 ? 15.226 7.702 -12.976 1.00 71.50 101 ARG A N 1
ATOM 809 C CA . ARG A 1 101 ? 16.611 7.279 -13.218 1.00 71.50 101 ARG A CA 1
ATOM 810 C C . ARG A 1 101 ? 16.748 6.432 -14.484 1.00 71.50 101 ARG A C 1
ATOM 812 O O . ARG A 1 101 ? 17.626 6.724 -15.288 1.00 71.50 101 ARG A O 1
ATOM 819 N N . ALA A 1 102 ? 15.881 5.440 -14.680 1.00 72.94 102 ALA A N 1
ATOM 820 C CA . ALA A 1 102 ? 15.889 4.595 -15.879 1.00 72.94 102 ALA A CA 1
ATOM 821 C C . ALA A 1 102 ? 15.675 5.431 -17.155 1.00 72.94 102 ALA A C 1
ATOM 823 O O . ALA A 1 102 ? 16.398 5.296 -18.137 1.00 72.94 102 ALA A O 1
ATOM 824 N N . LEU A 1 103 ? 14.756 6.401 -17.090 1.00 72.44 103 LEU A N 1
ATOM 825 C CA . LEU A 1 103 ? 14.478 7.357 -18.163 1.00 72.44 103 LEU A CA 1
ATOM 826 C C . LEU A 1 103 ? 15.582 8.393 -18.415 1.00 72.44 103 LEU A C 1
ATOM 828 O O . LEU A 1 103 ? 15.451 9.163 -19.356 1.00 72.44 103 LEU A O 1
ATOM 832 N N . GLY A 1 104 ? 16.610 8.500 -17.572 1.00 67.00 104 GLY A N 1
ATOM 833 C CA . GLY A 1 104 ? 17.608 9.572 -17.672 1.00 67.00 104 GLY A CA 1
ATOM 834 C C . GLY A 1 104 ? 19.067 9.119 -17.647 1.00 67.00 104 GLY A C 1
ATOM 835 O O . GLY A 1 104 ? 19.935 9.924 -17.972 1.00 67.00 104 GLY A O 1
ATOM 836 N N . GLY A 1 105 ? 19.355 7.873 -17.254 1.00 62.75 105 GLY A N 1
ATOM 837 C CA . GLY A 1 105 ? 20.721 7.393 -17.004 1.00 62.75 105 GLY A CA 1
ATOM 838 C C . GLY A 1 105 ? 21.131 6.148 -17.793 1.00 62.75 105 GLY A C 1
ATOM 839 O O . GLY A 1 105 ? 22.208 6.136 -18.380 1.00 62.75 105 GLY A O 1
ATOM 840 N N . GLU A 1 106 ? 20.279 5.121 -17.865 1.00 59.91 106 GLU A N 1
ATOM 841 C CA . GLU A 1 106 ? 20.691 3.794 -18.365 1.00 59.91 106 GLU A CA 1
ATOM 842 C C . GLU A 1 106 ? 20.862 3.734 -19.893 1.00 59.91 106 GLU A C 1
ATOM 844 O O . GLU A 1 106 ? 21.782 3.074 -20.378 1.00 59.91 106 GLU A O 1
ATOM 849 N N . TRP A 1 107 ? 20.071 4.476 -20.684 1.00 62.06 107 TRP A N 1
ATOM 850 C CA . TRP A 1 107 ? 20.309 4.527 -22.137 1.00 62.06 107 TRP A CA 1
ATOM 851 C C . TRP A 1 107 ? 21.638 5.219 -22.473 1.00 62.06 107 TRP A C 1
ATOM 853 O O . TRP A 1 107 ? 22.247 4.922 -23.500 1.00 62.06 107 TRP A O 1
ATOM 863 N N . LEU A 1 108 ? 22.076 6.178 -21.646 1.00 59.06 108 LEU A N 1
ATOM 864 C CA . LEU A 1 108 ? 23.257 6.995 -21.924 1.00 59.06 108 LEU A CA 1
ATOM 865 C C . LEU A 1 108 ? 24.541 6.189 -21.688 1.00 59.06 108 LEU A C 1
ATOM 867 O O . LEU A 1 108 ? 25.475 6.279 -22.483 1.00 59.06 108 LEU A O 1
ATOM 871 N N . GLU A 1 109 ? 24.551 5.358 -20.643 1.00 61.16 109 GLU A N 1
ATOM 872 C CA . GLU A 1 109 ? 25.633 4.410 -20.353 1.00 61.16 109 GLU A CA 1
ATOM 873 C C . GLU A 1 109 ? 25.694 3.287 -21.398 1.00 61.16 109 GLU A C 1
ATOM 875 O O . GLU A 1 109 ? 26.768 3.005 -21.926 1.00 61.16 109 GLU A O 1
ATOM 880 N N . ALA A 1 110 ? 24.548 2.727 -21.807 1.00 62.56 110 ALA A N 1
ATOM 881 C CA . ALA A 1 110 ? 24.506 1.696 -22.849 1.00 62.56 110 ALA A CA 1
ATOM 882 C C . ALA A 1 110 ? 25.011 2.198 -24.219 1.00 62.56 110 ALA A C 1
ATOM 884 O O . ALA A 1 110 ? 25.700 1.469 -24.938 1.00 62.56 110 ALA A O 1
ATOM 885 N N . LEU A 1 111 ? 24.706 3.454 -24.578 1.00 60.50 111 LEU A N 1
ATOM 886 C CA . LEU A 1 111 ? 25.257 4.104 -25.773 1.00 60.50 111 LEU A CA 1
ATOM 887 C C . LEU A 1 111 ? 26.771 4.338 -25.651 1.00 60.50 111 LEU A C 1
ATOM 889 O O . LEU A 1 111 ? 27.500 4.161 -26.629 1.00 60.50 111 LEU A O 1
ATOM 893 N N . ALA A 1 112 ? 27.261 4.712 -24.466 1.00 61.53 112 ALA A N 1
ATOM 894 C CA . ALA A 1 112 ? 28.685 4.942 -24.233 1.00 61.53 112 ALA A CA 1
ATOM 895 C C . ALA A 1 112 ? 29.509 3.643 -24.323 1.00 61.53 112 ALA A C 1
ATOM 897 O O . ALA A 1 112 ? 30.556 3.627 -24.976 1.00 61.53 112 ALA A O 1
ATOM 898 N N . ASP A 1 113 ? 29.012 2.542 -23.755 1.00 65.81 113 ASP A N 1
ATOM 899 C CA . ASP A 1 113 ? 29.698 1.245 -23.768 1.00 65.81 113 ASP A CA 1
ATOM 900 C C . ASP A 1 113 ? 29.775 0.628 -25.176 1.00 65.81 113 ASP A C 1
ATOM 902 O O . ASP A 1 113 ? 30.815 0.085 -25.564 1.00 65.81 113 ASP A O 1
ATOM 906 N N . GLN A 1 114 ? 28.729 0.777 -26.001 1.00 60.78 114 GLN A N 1
ATOM 907 C CA . GLN A 1 114 ? 28.755 0.338 -27.405 1.00 60.78 114 GLN A CA 1
ATOM 908 C C . GLN A 1 114 ? 29.781 1.107 -28.249 1.00 60.78 114 GLN A C 1
ATOM 910 O O . GLN A 1 114 ? 30.507 0.503 -29.045 1.00 60.78 114 GLN A O 1
ATOM 915 N N . HIS A 1 115 ? 29.889 2.423 -28.050 1.00 58.59 115 HIS A N 1
ATOM 916 C CA . HIS A 1 115 ? 30.888 3.249 -28.731 1.00 58.59 115 HIS A CA 1
ATOM 917 C C . HIS A 1 115 ? 32.328 2.873 -28.338 1.00 58.59 115 HIS A C 1
ATOM 919 O O . HIS A 1 115 ? 33.239 2.942 -29.170 1.00 58.59 115 HIS A O 1
ATOM 925 N N . LEU A 1 116 ? 32.553 2.451 -27.089 1.00 58.03 116 LEU A N 1
ATOM 926 C CA . LEU A 1 116 ? 33.865 1.999 -26.616 1.00 58.03 116 LEU A CA 1
ATOM 927 C C . LEU A 1 116 ? 34.246 0.614 -27.165 1.00 58.03 116 LEU A C 1
ATOM 929 O O . LEU A 1 116 ? 35.418 0.396 -27.480 1.00 58.03 116 LEU A O 1
ATOM 933 N N . ALA A 1 117 ? 33.279 -0.291 -27.342 1.00 58.00 117 ALA A N 1
ATOM 934 C CA . ALA A 1 117 ? 33.501 -1.601 -27.957 1.00 58.00 117 ALA A CA 1
ATOM 935 C C . ALA A 1 117 ? 33.864 -1.491 -29.452 1.00 58.00 117 ALA A C 1
ATOM 937 O O . ALA A 1 117 ? 34.863 -2.064 -29.884 1.00 58.00 117 ALA A O 1
ATOM 938 N N . GLN A 1 118 ? 33.143 -0.666 -30.223 1.00 56.28 118 GLN A N 1
ATOM 939 C CA . GLN A 1 118 ? 33.421 -0.445 -31.653 1.00 56.28 118 GLN A CA 1
ATOM 940 C C . GLN A 1 118 ? 34.814 0.141 -31.922 1.00 56.28 118 GLN A C 1
ATOM 942 O O . GLN A 1 118 ? 35.467 -0.225 -32.899 1.00 56.28 118 GLN A O 1
ATOM 947 N N . LYS A 1 119 ? 35.298 1.032 -31.047 1.00 55.28 119 LYS A N 1
ATOM 948 C CA . LYS A 1 119 ? 36.628 1.644 -31.186 1.00 55.28 119 LYS A CA 1
ATOM 949 C C . LYS A 1 119 ? 37.762 0.632 -30.990 1.00 55.28 119 LYS A C 1
ATOM 951 O O . LYS A 1 119 ? 38.836 0.798 -31.569 1.00 55.28 119 LYS A O 1
ATOM 956 N N . LYS A 1 120 ? 37.531 -0.407 -30.184 1.00 54.62 120 LYS A N 1
ATOM 957 C CA . LYS A 1 120 ? 38.510 -1.459 -29.888 1.00 54.62 120 LYS A CA 1
ATOM 958 C C . LYS A 1 120 ? 38.670 -2.436 -31.057 1.00 54.62 120 LYS A C 1
ATOM 960 O O . LYS A 1 120 ? 39.799 -2.797 -31.370 1.00 54.62 120 LYS A O 1
ATOM 965 N N . ASP A 1 121 ? 37.577 -2.759 -31.748 1.00 51.09 121 ASP A N 1
ATOM 966 C CA . ASP A 1 121 ? 37.585 -3.635 -32.930 1.00 51.09 121 ASP A CA 1
ATOM 967 C C . ASP A 1 121 ? 38.127 -2.947 -34.195 1.00 51.09 121 ASP A C 1
ATOM 969 O O . ASP A 1 121 ? 38.626 -3.614 -35.092 1.00 51.09 121 ASP A O 1
ATOM 973 N N . SER A 1 122 ? 38.084 -1.611 -34.269 1.00 50.00 122 SER A N 1
ATOM 974 C CA . SER A 1 122 ? 38.710 -0.835 -35.356 1.00 50.00 122 SER A CA 1
ATOM 975 C C . SER A 1 122 ? 40.214 -0.570 -35.174 1.00 50.00 122 SER A C 1
ATOM 977 O O . SER A 1 122 ? 40.844 -0.000 -36.063 1.00 50.00 122 SER A O 1
ATOM 979 N N . ALA A 1 123 ? 40.770 -0.905 -34.004 1.00 48.69 123 ALA A N 1
ATOM 980 C CA . ALA A 1 123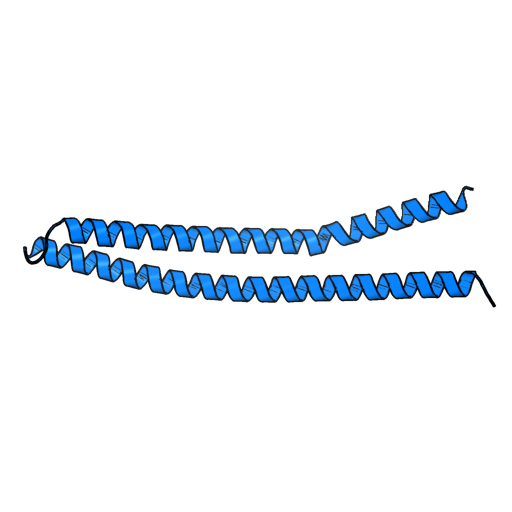 ? 42.175 -0.688 -33.646 1.00 48.69 123 ALA A CA 1
ATOM 981 C C . ALA A 1 123 ? 43.023 -1.977 -33.689 1.00 48.69 123 ALA A C 1
ATOM 983 O O . ALA A 1 123 ? 44.197 -1.937 -33.316 1.00 48.69 123 ALA A O 1
ATOM 984 N N . SER A 1 124 ? 42.439 -3.092 -34.141 1.00 40.12 124 SER A N 1
ATOM 985 C CA . SER A 1 124 ? 43.115 -4.362 -34.426 1.00 40.12 124 SER A CA 1
ATOM 986 C C . SER A 1 124 ? 42.974 -4.732 -35.897 1.00 40.12 124 SER A C 1
ATOM 988 O O . SER A 1 124 ? 43.816 -5.546 -36.334 1.00 40.12 124 SER A O 1
#

Foldseek 3Di:
DDVVVVVVVVVVVVVVVVVVVLVVLLVVLVVVLVVLVVVLVVLVVVLVVLVVQLVVQVVCVVVVNDDCVSNVVSVVSNVVSVVVNVVSVVVSVVSVVVNVCSVPPDVVVVVVVVVVVVVVVVVD

Sequence (124 aa):
VNRQEALVDESLDRYRQAVLTAFQEVNNALARNHNDELRIAHLEAAETSSAASLRLAMERYRYGLNEYLQVITAQVFHVQIQQNLLAARRQLLSNRISLARALGGEWLEALADQHLAQKKDSAS

Solvent-accessible surface area (backbone atoms only — not comparable to full-atom values): 6604 Å² total; per-residue (Å²): 142,48,79,65,58,57,52,48,51,52,50,52,50,50,50,52,49,53,52,52,49,52,54,50,53,50,52,53,50,52,53,50,49,52,53,46,52,54,51,40,55,53,32,53,54,48,35,56,52,30,49,53,50,27,52,51,34,48,51,35,32,76,72,68,74,43,61,67,65,55,32,52,54,32,44,54,52,31,52,51,36,50,52,51,37,52,53,46,54,52,48,50,52,52,54,51,52,51,49,56,42,56,77,71,44,54,65,60,52,54,52,51,54,52,56,54,53,56,55,55,69,75,72,111

Nearest PDB structures (foldseek):
  5c22-assembly3_C  TM=8.198E-01  e=2.205E-01  Escherichia coli
  4tko-assembly1_B  TM=7.108E-01  e=2.348E-01  Aquifex aeolicus VF5
  5c22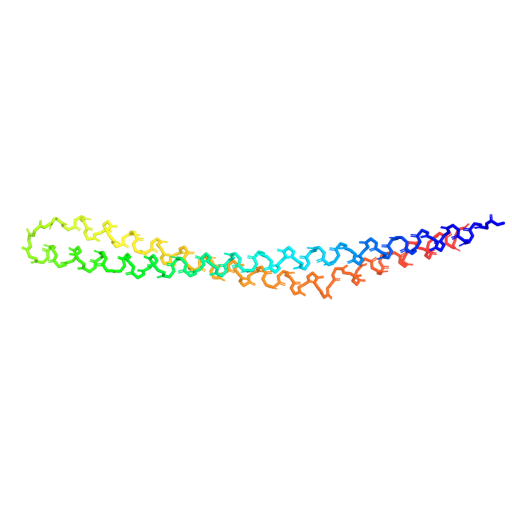-assembly4_D  TM=7.489E-01  e=3.214E-01  Escherichia coli
  5c21-assembly1_B  TM=6.705E-01  e=1.945E-01  Escherichia coli
  5nen-assembly1_B  TM=3.615E-01  e=7.274E-01  Serratia marcescens